Protein AF-A0A9E1RPQ9-F1 (afdb_monomer)

Nearest PDB structures (foldseek):
  5zyf-assembly3_E  TM=7.075E-01  e=7.721E-01  Streptococcus pyogenes serotype M1
  6mj1-assembly1_A-2  TM=3.034E-01  e=3.114E+00  Bacillus subtilis subsp. subtilis str. 168

Structure (mmCIF, N/CA/C/O backbone):
data_AF-A0A9E1RPQ9-F1
#
_entry.id   AF-A0A9E1RPQ9-F1
#
loop_
_atom_site.group_PDB
_atom_site.id
_atom_site.type_symbol
_atom_site.label_atom_id
_atom_site.label_alt_id
_atom_site.label_comp_id
_atom_site.label_asym_id
_atom_site.label_entity_id
_atom_site.label_seq_id
_atom_site.pdbx_PDB_ins_code
_atom_site.Cartn_x
_atom_site.Cartn_y
_atom_site.Cartn_z
_atom_site.occupancy
_atom_site.B_iso_or_equiv
_atom_site.auth_seq_id
_atom_site.auth_comp_id
_atom_site.auth_asym_id
_atom_site.auth_atom_id
_atom_site.pdbx_PDB_model_num
ATOM 1 N N . ARG A 1 1 ? -14.695 8.540 3.197 1.00 90.69 1 ARG A N 1
ATOM 2 C CA . ARG A 1 1 ? -15.358 7.560 4.092 1.00 90.69 1 ARG A CA 1
ATOM 3 C C . ARG A 1 1 ? -14.410 6.399 4.315 1.00 90.69 1 ARG A C 1
ATOM 5 O O . ARG A 1 1 ? -13.675 6.076 3.398 1.00 90.69 1 ARG A O 1
ATOM 12 N N . TRP A 1 2 ? -14.443 5.810 5.500 1.00 94.88 2 TRP A N 1
ATOM 13 C CA . TRP A 1 2 ? -13.548 4.753 5.960 1.00 94.88 2 TRP A CA 1
ATOM 14 C C . TRP A 1 2 ? -14.361 3.535 6.362 1.00 94.88 2 TRP A C 1
ATOM 16 O O . TRP A 1 2 ? -15.476 3.698 6.859 1.00 94.88 2 TRP A O 1
ATOM 26 N N . ILE A 1 3 ? -13.794 2.346 6.205 1.00 96.69 3 ILE A N 1
ATOM 27 C CA . ILE A 1 3 ? -14.213 1.176 6.974 1.00 96.69 3 ILE A CA 1
ATOM 28 C C . ILE A 1 3 ? -13.392 1.172 8.255 1.00 96.69 3 ILE A C 1
ATOM 30 O O . ILE A 1 3 ? -12.168 1.289 8.199 1.00 96.69 3 ILE A O 1
ATOM 34 N N . VAL A 1 4 ? -14.064 1.007 9.386 1.00 96.94 4 VAL A N 1
ATOM 35 C CA . VAL A 1 4 ? -13.436 0.720 10.670 1.00 96.94 4 VAL A CA 1
ATOM 36 C C . VAL A 1 4 ? -13.859 -0.675 11.099 1.00 96.94 4 VAL A C 1
ATOM 38 O O . VAL A 1 4 ? -15.052 -0.978 11.088 1.00 96.94 4 VAL A O 1
ATOM 41 N N . LEU A 1 5 ? -12.894 -1.513 11.468 1.00 97.50 5 LEU A N 1
ATOM 42 C CA . LEU A 1 5 ? -13.146 -2.823 12.056 1.00 97.50 5 LEU A CA 1
ATOM 43 C C . LEU A 1 5 ? -12.666 -2.836 13.499 1.00 97.50 5 LEU A C 1
ATOM 45 O O . LEU A 1 5 ? -11.538 -2.438 13.795 1.00 97.50 5 LEU A O 1
ATOM 49 N N . LEU A 1 6 ? -13.516 -3.354 14.375 1.00 97.38 6 LEU A N 1
ATOM 50 C CA . LEU A 1 6 ? -13.153 -3.765 15.721 1.00 97.38 6 LEU A CA 1
ATOM 51 C C . LEU A 1 6 ? -13.035 -5.283 15.699 1.00 97.38 6 LEU A C 1
ATOM 53 O O . LEU A 1 6 ? -14.047 -5.977 15.678 1.00 97.38 6 LEU A O 1
ATOM 57 N N . ALA A 1 7 ? -11.804 -5.779 15.636 1.00 95.56 7 ALA A N 1
ATOM 58 C CA . ALA A 1 7 ? -11.476 -7.195 15.580 1.00 95.56 7 ALA A CA 1
ATOM 59 C C . ALA A 1 7 ? -10.221 -7.442 16.420 1.00 95.56 7 ALA A C 1
ATOM 61 O O . ALA A 1 7 ? -9.139 -6.921 16.130 1.00 95.56 7 ALA A O 1
ATOM 62 N N . SER A 1 8 ? -10.362 -8.234 17.480 1.00 92.19 8 SER A N 1
ATOM 63 C CA . SER A 1 8 ? -9.267 -8.534 18.400 1.00 92.19 8 SER A CA 1
ATOM 64 C C . SER A 1 8 ? -9.183 -10.027 18.656 1.00 92.19 8 SER A C 1
ATOM 66 O O . SER A 1 8 ? -10.193 -10.719 18.732 1.00 92.19 8 SER A O 1
ATOM 68 N N . VAL A 1 9 ? -7.957 -10.513 18.801 1.00 92.00 9 VAL A N 1
ATOM 69 C CA . VAL A 1 9 ? -7.667 -11.910 19.107 1.00 92.00 9 VAL A CA 1
ATOM 70 C C . VAL A 1 9 ? -6.846 -11.936 20.398 1.00 92.00 9 VAL A C 1
ATOM 72 O O . VAL A 1 9 ? -5.906 -11.139 20.516 1.00 92.00 9 VAL A O 1
ATOM 75 N N . PRO A 1 10 ? -7.166 -12.817 21.366 1.00 90.44 10 PRO A N 1
ATOM 76 C CA . PRO A 1 10 ? -6.436 -12.910 22.625 1.00 90.44 10 PRO A CA 1
ATOM 77 C C . PRO A 1 10 ? -4.920 -13.072 22.445 1.00 90.44 10 PRO A C 1
ATOM 79 O O . PRO A 1 10 ? -4.445 -13.745 21.532 1.00 90.44 10 PRO A O 1
ATOM 82 N N . GLU A 1 11 ? -4.143 -12.518 23.380 1.00 85.25 11 GLU A N 1
ATOM 83 C CA . GLU A 1 11 ? -2.669 -12.536 23.362 1.00 85.25 11 GLU A CA 1
ATOM 84 C C . GLU A 1 11 ? -2.085 -13.952 23.189 1.00 85.25 11 GLU A C 1
ATOM 86 O O . GLU A 1 11 ? -1.080 -14.147 22.494 1.00 85.25 11 GLU A O 1
ATOM 91 N N . ARG A 1 12 ? -2.749 -14.935 23.811 1.00 90.44 12 ARG A N 1
ATOM 92 C CA . ARG A 1 12 ? -2.394 -16.360 23.790 1.00 90.44 12 ARG A CA 1
ATOM 93 C C . ARG A 1 12 ? -2.451 -16.975 22.388 1.00 90.44 12 ARG A C 1
ATOM 95 O O . ARG A 1 12 ? -1.654 -17.858 22.089 1.00 90.44 12 ARG A O 1
ATOM 102 N N . ASP A 1 13 ? -3.298 -16.452 21.506 1.00 93.06 13 ASP A N 1
ATOM 103 C CA . ASP A 1 13 ? -3.561 -17.013 20.180 1.00 93.06 13 ASP A CA 1
ATOM 104 C C . ASP A 1 13 ? -2.703 -16.305 19.117 1.00 93.06 13 ASP A C 1
ATOM 106 O O . ASP A 1 13 ? -3.186 -15.721 18.146 1.00 93.06 13 ASP A O 1
ATOM 110 N N . ARG A 1 14 ? -1.375 -16.334 19.317 1.00 92.44 14 ARG A N 1
ATOM 111 C CA . ARG A 1 14 ? -0.387 -15.625 18.474 1.00 92.44 14 ARG A CA 1
ATOM 112 C C . ARG A 1 14 ? -0.502 -15.962 16.987 1.00 92.44 14 ARG A C 1
ATOM 114 O O . ARG A 1 14 ? -0.409 -15.062 16.159 1.00 92.44 14 ARG A O 1
ATOM 121 N N . HIS A 1 15 ? -0.722 -17.235 16.658 1.00 94.94 15 HIS A N 1
ATOM 122 C CA . HIS A 1 15 ? -0.893 -17.680 15.273 1.00 94.94 15 HIS A CA 1
ATOM 123 C C . HIS A 1 15 ? -2.108 -17.016 14.612 1.00 94.94 15 HIS A C 1
ATOM 125 O O . HIS A 1 15 ? -2.015 -16.527 13.490 1.00 94.94 15 HIS A O 1
ATOM 131 N N . LEU A 1 16 ? -3.232 -16.945 15.330 1.00 95.38 16 LEU A N 1
ATOM 132 C CA . LEU A 1 16 ? -4.464 -16.346 14.826 1.00 95.38 16 LEU A CA 1
ATOM 133 C C . LEU A 1 16 ? -4.332 -14.822 14.682 1.00 95.38 16 LEU A C 1
ATOM 135 O O . LEU A 1 16 ? -4.758 -14.273 13.670 1.00 95.38 16 LEU A O 1
ATOM 139 N N . ARG A 1 17 ? -3.653 -14.146 15.624 1.00 94.62 17 ARG A N 1
ATOM 140 C CA . ARG A 1 17 ? -3.292 -12.720 15.486 1.00 94.62 17 ARG A CA 1
ATOM 141 C C . ARG A 1 17 ? -2.472 -12.456 14.231 1.00 94.62 17 ARG A C 1
ATOM 143 O O . ARG A 1 17 ? -2.770 -11.514 13.508 1.00 94.62 17 ARG A O 1
ATOM 150 N N . TYR A 1 18 ? -1.453 -13.276 13.987 1.00 94.50 18 TYR A N 1
ATOM 151 C CA . TYR A 1 18 ? -0.594 -13.141 12.816 1.00 94.50 18 TYR A CA 1
ATOM 152 C C . TYR A 1 18 ? -1.369 -13.372 11.513 1.00 94.50 18 TYR A C 1
ATOM 154 O O . TYR A 1 18 ? -1.269 -12.564 10.595 1.00 94.50 18 TYR A O 1
ATOM 162 N N . ALA A 1 19 ? -2.192 -14.424 11.453 1.00 95.75 19 ALA A N 1
ATOM 163 C CA . ALA A 1 19 ? -3.035 -14.713 10.294 1.00 95.75 19 ALA A CA 1
ATOM 164 C C . ALA A 1 19 ? -4.026 -13.574 10.003 1.00 95.75 19 ALA A C 1
ATOM 166 O O . ALA A 1 19 ? -4.136 -13.139 8.858 1.00 95.75 19 ALA A O 1
ATOM 167 N N . MET A 1 20 ? -4.687 -13.047 11.041 1.00 96.38 20 MET A N 1
ATOM 168 C CA . MET A 1 20 ? -5.592 -11.903 10.925 1.00 96.38 20 MET A CA 1
ATOM 169 C C . MET A 1 20 ? -4.852 -10.646 10.465 1.00 96.38 20 MET A C 1
ATOM 171 O O . MET A 1 20 ? -5.287 -10.003 9.517 1.00 96.38 20 MET A 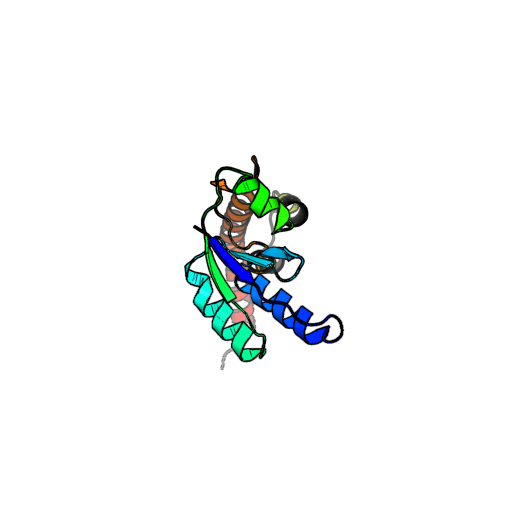O 1
ATOM 175 N N . ALA A 1 21 ? -3.729 -10.308 11.106 1.00 94.00 21 ALA A N 1
ATOM 176 C CA . ALA A 1 21 ? -2.974 -9.100 10.795 1.00 94.00 21 ALA A CA 1
ATOM 177 C C . ALA A 1 21 ? -2.438 -9.106 9.364 1.00 94.00 21 ALA A C 1
ATOM 179 O O . ALA A 1 21 ? -2.586 -8.120 8.647 1.00 94.00 21 ALA A O 1
ATOM 180 N N . ASN A 1 22 ? -1.881 -10.239 8.932 1.00 93.56 22 ASN A N 1
ATOM 181 C CA . ASN A 1 22 ? -1.469 -10.409 7.550 1.00 93.56 22 ASN A CA 1
ATOM 182 C C . ASN A 1 22 ? -2.667 -10.299 6.615 1.00 93.56 22 ASN A C 1
ATOM 184 O O . ASN A 1 22 ? -2.646 -9.461 5.725 1.00 93.56 22 ASN A O 1
ATOM 188 N N . GLY A 1 23 ? -3.709 -11.112 6.806 1.00 94.69 23 GLY A N 1
ATOM 189 C CA . GLY A 1 23 ? -4.851 -11.139 5.891 1.00 94.69 23 GLY A CA 1
ATOM 190 C C . GLY A 1 23 ? -5.525 -9.773 5.739 1.00 94.69 23 GLY A C 1
ATOM 191 O O . GLY A 1 23 ? -5.847 -9.371 4.625 1.00 94.69 23 GLY A O 1
ATOM 192 N N . LEU A 1 24 ? -5.674 -9.025 6.836 1.00 95.19 24 LEU A N 1
ATOM 193 C CA . LEU A 1 24 ? -6.207 -7.665 6.804 1.00 95.19 24 LEU A CA 1
ATOM 194 C C . LEU A 1 24 ? -5.248 -6.696 6.101 1.00 95.19 24 LEU A C 1
ATOM 196 O O . LEU A 1 24 ? -5.704 -5.888 5.296 1.00 95.19 24 LEU A O 1
ATOM 200 N N . GLY A 1 25 ? -3.936 -6.819 6.324 1.00 93.00 25 GLY A N 1
ATOM 201 C CA . GLY A 1 25 ? -2.927 -6.069 5.572 1.00 93.00 25 GLY A CA 1
ATOM 202 C C . GLY A 1 25 ? -3.030 -6.305 4.060 1.00 93.00 25 GLY A C 1
ATOM 203 O O . GLY A 1 25 ? -3.082 -5.348 3.293 1.00 93.00 25 GLY A O 1
ATOM 204 N N . TRP A 1 26 ? -3.177 -7.565 3.636 1.00 90.88 26 TRP A N 1
ATOM 205 C CA . TRP A 1 26 ? -3.399 -7.948 2.234 1.00 90.88 26 TRP A CA 1
ATOM 206 C C . TRP A 1 26 ? -4.716 -7.413 1.657 1.00 90.88 26 TRP A C 1
ATOM 208 O O . TRP A 1 26 ? -4.787 -7.111 0.469 1.00 90.88 26 TRP A O 1
ATOM 218 N N . ALA A 1 27 ? -5.749 -7.263 2.487 1.00 92.25 27 ALA A N 1
ATOM 219 C CA . ALA A 1 27 ? -7.012 -6.627 2.112 1.00 92.25 27 ALA A CA 1
ATOM 220 C C . ALA A 1 27 ? -6.947 -5.083 2.135 1.00 92.25 27 ALA A C 1
ATOM 222 O O . ALA A 1 27 ? -7.960 -4.415 1.928 1.00 92.25 27 ALA A O 1
ATOM 223 N N . GLY A 1 28 ? -5.776 -4.495 2.398 1.00 92.75 28 GLY A N 1
ATOM 224 C CA . GLY A 1 28 ? -5.571 -3.049 2.408 1.00 92.75 28 GLY A CA 1
ATOM 225 C C . GLY A 1 28 ? -6.035 -2.352 3.691 1.00 92.75 28 GLY A C 1
ATOM 226 O O . GLY A 1 28 ? -6.398 -1.172 3.651 1.00 92.75 28 GLY A O 1
ATOM 227 N N . PHE A 1 29 ? -6.056 -3.062 4.823 1.00 95.50 29 PHE A N 1
ATOM 228 C CA . PHE A 1 29 ? -6.328 -2.481 6.138 1.00 95.50 29 PHE A CA 1
ATOM 229 C C . PHE A 1 29 ? -5.036 -2.134 6.882 1.00 95.50 29 PHE A C 1
ATOM 231 O O . PHE A 1 29 ? -4.122 -2.948 6.993 1.00 95.50 29 PHE A O 1
ATOM 238 N N . GLY A 1 30 ? -4.994 -0.931 7.447 1.00 95.56 30 GLY A N 1
ATOM 239 C CA . GLY A 1 30 ? -4.005 -0.509 8.437 1.00 95.56 30 GLY A CA 1
ATOM 240 C C . GLY A 1 30 ? -4.514 -0.747 9.856 1.00 95.56 30 GLY A C 1
ATOM 241 O O . GLY A 1 30 ? -5.714 -0.939 10.067 1.00 95.56 30 GLY A O 1
ATOM 242 N N . THR A 1 31 ? -3.624 -0.715 10.846 1.00 95.31 31 THR A N 1
ATOM 243 C CA . THR A 1 31 ? -3.965 -0.958 12.255 1.00 95.31 31 THR A CA 1
ATOM 244 C C . THR A 1 31 ? -3.633 0.241 13.132 1.00 95.31 31 THR A C 1
ATOM 246 O O . THR A 1 31 ? -2.517 0.740 13.106 1.00 95.31 31 THR A O 1
ATOM 249 N N . LEU A 1 32 ? -4.580 0.674 13.969 1.00 94.62 32 LEU A N 1
ATOM 250 C CA . LEU A 1 32 ? -4.312 1.638 15.047 1.00 94.62 32 LEU A CA 1
ATOM 251 C C . LEU A 1 32 ? -3.863 0.950 16.349 1.00 94.62 32 LEU A C 1
ATOM 253 O O . LEU A 1 32 ? -3.775 1.585 17.401 1.00 94.62 32 LEU A O 1
ATOM 257 N N . GLY A 1 33 ? -3.628 -0.363 16.307 1.00 91.94 33 GLY A N 1
ATOM 258 C CA . GLY A 1 33 ? -3.465 -1.186 17.498 1.00 91.94 33 GLY A CA 1
ATOM 259 C C . GLY A 1 33 ? -4.794 -1.466 18.205 1.00 91.94 33 GLY A C 1
ATOM 260 O O . GLY A 1 33 ? -5.872 -1.083 17.750 1.00 91.94 33 GLY A O 1
ATOM 261 N N . ASN A 1 34 ? -4.722 -2.199 19.321 1.00 90.25 34 ASN A N 1
ATOM 262 C CA . ASN A 1 34 ? -5.873 -2.540 20.173 1.00 90.25 34 ASN A CA 1
ATOM 263 C C . ASN A 1 34 ? -7.074 -3.146 19.415 1.00 90.25 34 ASN A C 1
ATOM 265 O O . ASN A 1 34 ? -8.226 -2.907 19.766 1.00 90.25 34 ASN A O 1
ATOM 269 N N . GLY A 1 35 ? -6.809 -3.907 18.349 1.00 94.81 35 GLY A N 1
ATOM 270 C CA . GLY A 1 35 ? -7.849 -4.527 17.523 1.00 94.81 35 GLY A CA 1
ATOM 271 C C . GLY A 1 35 ? -8.651 -3.556 16.652 1.00 94.81 35 GLY A C 1
ATOM 272 O O . GLY A 1 35 ? -9.711 -3.926 16.158 1.00 94.81 35 GLY A O 1
ATOM 273 N N . THR A 1 36 ? -8.172 -2.325 16.458 1.00 96.94 36 THR A N 1
ATOM 274 C CA . THR A 1 36 ? -8.794 -1.355 15.551 1.00 96.94 36 THR A CA 1
ATOM 275 C C . THR A 1 36 ? -8.086 -1.374 14.203 1.00 96.94 36 THR A C 1
ATOM 277 O O . THR A 1 36 ? -6.873 -1.156 14.125 1.00 96.94 36 THR A O 1
ATOM 280 N N . TRP A 1 37 ? -8.853 -1.605 13.142 1.00 97.38 37 TRP A N 1
ATOM 281 C CA . TRP A 1 37 ? -8.366 -1.645 11.765 1.00 97.38 37 TRP A CA 1
ATOM 282 C C . TRP A 1 37 ? -9.122 -0.662 10.888 1.00 97.38 37 TRP A C 1
ATOM 284 O O . TRP A 1 37 ? -10.300 -0.393 11.122 1.00 97.38 37 TRP A O 1
ATOM 294 N N . LEU A 1 38 ? -8.447 -0.129 9.875 1.00 96.44 38 LEU A N 1
ATOM 295 C CA . LEU A 1 38 ? -8.966 0.936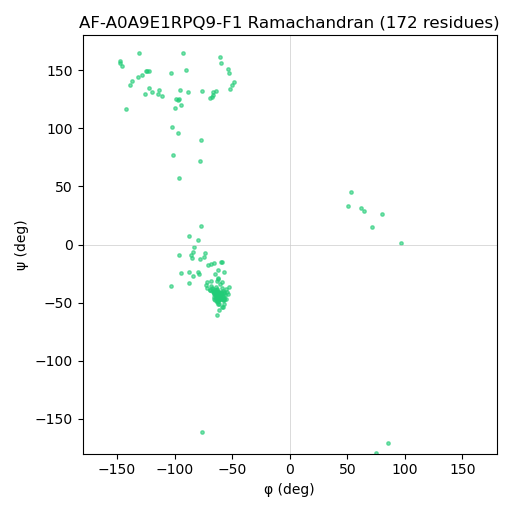 9.026 1.00 96.44 38 LEU A CA 1
ATOM 296 C C . LEU A 1 38 ? -8.668 0.670 7.562 1.00 96.44 38 LEU A C 1
ATOM 298 O O . LEU A 1 38 ? -7.556 0.282 7.227 1.00 96.44 38 LEU A O 1
ATOM 302 N N . SER A 1 39 ? -9.618 0.978 6.684 1.00 95.50 39 SER A N 1
ATOM 303 C CA . SER A 1 39 ? -9.363 1.031 5.244 1.00 95.50 39 SER A CA 1
ATOM 304 C C . SER A 1 39 ? -10.069 2.230 4.604 1.00 95.50 39 SER A C 1
ATOM 306 O O . SER A 1 39 ? -11.234 2.490 4.932 1.00 95.50 39 SER A O 1
ATOM 308 N N . PRO A 1 40 ? -9.414 2.969 3.687 1.00 94.31 40 PRO A N 1
ATOM 309 C CA . PRO A 1 40 ? -10.085 3.981 2.871 1.00 94.31 40 PRO A CA 1
ATOM 310 C C . PRO A 1 40 ? -10.944 3.352 1.755 1.00 94.31 40 PRO A C 1
ATOM 312 O O . PRO A 1 40 ? -11.750 4.042 1.129 1.00 94.31 40 PRO A O 1
ATOM 315 N N . TRP A 1 41 ? -10.816 2.042 1.517 1.00 93.38 41 TRP A N 1
ATOM 316 C CA . TRP A 1 41 ? -11.455 1.331 0.413 1.00 93.38 41 TRP A CA 1
ATOM 317 C C . TRP A 1 41 ? -12.748 0.653 0.845 1.00 93.38 41 TRP A C 1
ATOM 319 O O . TRP A 1 41 ? -12.748 -0.484 1.305 1.00 93.38 41 TRP A O 1
ATOM 329 N N . LEU A 1 42 ? -13.888 1.312 0.625 1.00 91.75 42 LEU A N 1
ATOM 330 C CA . LEU A 1 42 ? -15.198 0.755 0.996 1.00 91.75 42 LEU A CA 1
ATOM 331 C C . LEU A 1 42 ? -15.505 -0.613 0.351 1.00 91.75 42 LEU A C 1
ATOM 333 O O . LEU A 1 42 ? -16.308 -1.371 0.888 1.00 91.75 42 LEU A O 1
ATOM 337 N N . GLY A 1 43 ? -14.871 -0.937 -0.781 1.00 92.31 43 GLY A N 1
ATOM 338 C CA . GLY A 1 43 ? -15.010 -2.236 -1.445 1.00 92.31 43 GLY A CA 1
ATOM 339 C C . GLY A 1 43 ? -14.348 -3.407 -0.708 1.00 92.31 43 GLY A C 1
ATOM 340 O O . GLY A 1 43 ? -14.713 -4.547 -0.963 1.00 92.31 43 GLY A O 1
ATOM 341 N N . GLN A 1 44 ? -13.425 -3.149 0.227 1.00 91.56 44 GLN A N 1
ATOM 342 C CA . GLN A 1 44 ? -12.676 -4.196 0.939 1.00 91.56 44 GLN A CA 1
ATOM 343 C C . GLN A 1 44 ? -13.431 -4.791 2.137 1.00 91.56 44 GLN A C 1
ATOM 345 O O . GLN A 1 44 ? -12.950 -5.725 2.774 1.00 91.56 44 GLN A O 1
ATOM 350 N N . GLU A 1 45 ? -14.632 -4.2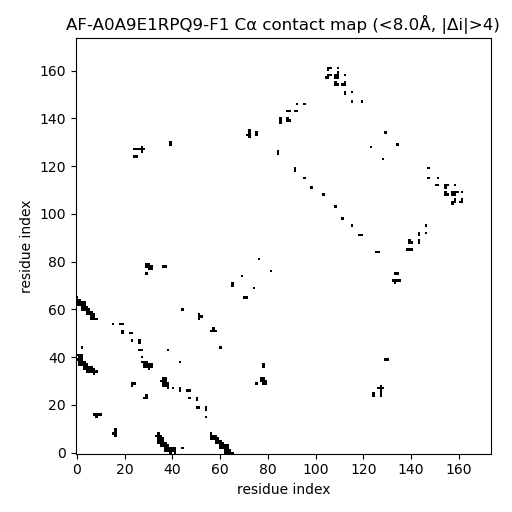85 2.442 1.00 94.31 45 GLU A N 1
ATOM 351 C CA . GLU A 1 45 ? -15.456 -4.791 3.547 1.00 94.31 45 GLU A CA 1
ATOM 352 C C . GLU A 1 45 ? -15.796 -6.277 3.370 1.00 94.31 45 GLU A C 1
ATOM 354 O O . GLU A 1 45 ? -15.675 -7.046 4.320 1.00 94.31 45 GLU A O 1
ATOM 359 N N . GLY A 1 46 ? -16.152 -6.700 2.151 1.00 95.94 46 GLY A N 1
ATOM 360 C CA . GLY A 1 46 ? -16.461 -8.102 1.851 1.00 95.94 46 GLY A CA 1
ATOM 361 C C . GLY A 1 46 ? -15.267 -9.028 2.089 1.00 95.94 46 GLY A C 1
ATOM 362 O O . GLY A 1 46 ? -15.394 -10.018 2.805 1.00 95.94 46 GLY A O 1
ATOM 363 N N . THR A 1 47 ? -14.090 -8.646 1.583 1.00 95.50 47 THR A N 1
ATOM 364 C CA . THR A 1 47 ? -12.828 -9.375 1.787 1.00 95.50 47 THR A CA 1
ATOM 365 C C . THR A 1 47 ? -12.512 -9.551 3.274 1.00 95.50 47 THR A C 1
ATOM 367 O O . THR A 1 47 ? -12.134 -10.637 3.712 1.00 95.50 47 THR A O 1
ATOM 370 N N . ALA A 1 48 ? -12.696 -8.496 4.075 1.00 96.19 48 ALA A N 1
ATOM 371 C CA . ALA A 1 48 ? -12.472 -8.561 5.515 1.00 96.19 48 ALA A CA 1
ATOM 372 C C . ALA A 1 48 ? -13.471 -9.490 6.220 1.00 96.19 48 ALA A C 1
ATOM 374 O O . ALA A 1 48 ? -13.073 -10.255 7.095 1.00 96.19 48 ALA A O 1
ATOM 375 N N . VAL A 1 49 ? -14.750 -9.456 5.833 1.00 96.69 49 VAL A N 1
ATOM 376 C CA . VAL A 1 49 ? -15.784 -10.346 6.385 1.00 96.69 49 VAL A CA 1
ATOM 377 C C . VAL A 1 49 ? -15.464 -11.810 6.086 1.00 96.69 49 VAL A C 1
ATOM 379 O O . VAL A 1 49 ? -15.500 -12.637 6.995 1.00 96.69 49 VAL A O 1
ATOM 382 N N . GLU A 1 50 ? -15.122 -12.139 4.839 1.00 97.69 50 GLU A N 1
ATOM 383 C CA . GLU A 1 50 ? -14.748 -13.501 4.442 1.00 97.69 50 GLU A CA 1
ATOM 384 C C . GLU A 1 50 ? -13.539 -14.007 5.234 1.00 97.69 50 GLU A C 1
ATOM 386 O O . GLU A 1 50 ? -13.580 -15.103 5.799 1.00 97.69 50 GLU A O 1
ATOM 391 N N . LEU A 1 51 ? -12.495 -13.181 5.343 1.00 97.38 51 LEU A N 1
ATOM 392 C CA . LEU A 1 51 ? -11.296 -13.491 6.115 1.00 97.38 51 LEU A CA 1
ATOM 393 C C . LEU A 1 51 ? -11.615 -13.750 7.593 1.00 97.38 51 LEU A C 1
ATOM 395 O O . LEU A 1 51 ? -11.215 -14.776 8.139 1.00 97.38 51 LEU A O 1
ATOM 399 N N . LEU A 1 52 ? -12.308 -12.820 8.254 1.00 97.25 52 LEU A N 1
ATOM 400 C CA . LEU A 1 52 ? -12.558 -12.890 9.695 1.00 97.25 52 LEU A CA 1
ATOM 401 C C . LEU A 1 52 ? -13.477 -14.064 10.050 1.00 97.25 52 LEU A C 1
ATOM 403 O O . LEU A 1 52 ? -13.201 -14.775 11.016 1.00 97.25 52 LEU A O 1
ATOM 407 N N . ASN A 1 53 ? -14.487 -14.343 9.220 1.00 96.81 53 ASN A N 1
ATOM 408 C CA . ASN A 1 53 ? -15.328 -15.533 9.360 1.00 96.81 53 ASN A CA 1
ATOM 409 C C . ASN A 1 53 ? -14.526 -16.825 9.167 1.00 96.81 53 ASN A C 1
ATOM 411 O O . ASN A 1 53 ? -14.667 -17.754 9.961 1.00 96.81 53 ASN A O 1
ATOM 415 N N . GLY A 1 54 ? -13.656 -16.881 8.152 1.00 97.06 54 GLY A N 1
ATOM 416 C CA . GLY A 1 54 ? -12.784 -18.034 7.912 1.00 97.06 54 GLY A CA 1
ATOM 417 C C . GLY A 1 54 ? -11.803 -18.296 9.059 1.00 97.06 54 GLY A C 1
ATOM 418 O O . GLY A 1 54 ? -11.450 -19.443 9.328 1.00 97.06 54 GLY A O 1
ATOM 419 N N . LEU A 1 55 ? -11.402 -17.241 9.769 1.00 96.19 55 LEU A N 1
ATOM 420 C CA . LEU A 1 55 ? -10.563 -17.313 10.963 1.00 96.19 55 LEU A CA 1
ATOM 421 C C . LEU A 1 55 ? -11.358 -17.546 12.263 1.00 96.19 55 LEU A C 1
ATOM 423 O O . LEU A 1 55 ? -10.745 -17.779 13.304 1.00 96.19 55 LEU A O 1
ATOM 427 N N . GLY A 1 56 ? -12.693 -17.484 12.230 1.00 95.94 56 GLY A N 1
ATOM 428 C CA . GLY A 1 56 ? -13.542 -17.580 13.422 1.00 95.94 56 GLY A CA 1
ATOM 429 C C . GLY A 1 56 ? -13.355 -16.416 14.403 1.00 95.94 56 GLY A C 1
ATOM 430 O O . GLY A 1 56 ? -13.503 -16.602 15.609 1.00 95.94 56 GLY A O 1
ATOM 431 N N . VAL A 1 57 ? -12.979 -15.235 13.905 1.00 96.06 57 VAL A N 1
ATOM 432 C CA . VAL A 1 57 ? -12.756 -14.034 14.719 1.00 96.06 57 VAL A CA 1
ATOM 433 C C . VAL A 1 57 ? -14.023 -13.191 14.732 1.00 96.06 57 VAL A C 1
ATOM 435 O O . VAL A 1 57 ? -14.473 -12.716 13.691 1.00 96.06 57 VAL A O 1
ATOM 438 N N . GLU A 1 58 ? -14.575 -12.961 15.922 1.00 94.94 58 GLU A N 1
ATOM 439 C CA . GLU A 1 58 ? -15.670 -12.009 16.086 1.00 94.94 58 GLU A CA 1
ATOM 440 C C . GLU A 1 58 ? -15.189 -10.585 15.803 1.00 94.94 58 GLU A C 1
ATOM 442 O O . GLU A 1 58 ? -14.160 -10.130 16.317 1.00 94.94 58 GLU A O 1
ATOM 447 N N . ALA A 1 59 ? -15.954 -9.873 14.982 1.00 96.38 59 ALA A N 1
ATOM 448 C CA . ALA A 1 59 ? -15.638 -8.516 14.590 1.00 96.38 59 ALA A CA 1
ATOM 449 C C . ALA A 1 59 ? -16.898 -7.686 14.362 1.00 96.38 59 ALA A C 1
ATOM 451 O O . ALA A 1 59 ? -17.978 -8.203 14.087 1.00 96.38 59 ALA A O 1
ATOM 452 N N . THR A 1 60 ? -16.748 -6.370 14.449 1.00 96.94 60 THR A N 1
ATOM 453 C CA . THR A 1 60 ? -17.784 -5.407 14.066 1.00 96.94 60 THR A CA 1
ATOM 454 C C . THR A 1 60 ? -17.200 -4.423 13.064 1.00 96.94 60 THR A C 1
ATOM 456 O O . THR A 1 60 ? -16.148 -3.841 13.330 1.00 96.94 60 THR A O 1
ATOM 459 N N . SER A 1 61 ? -17.880 -4.223 11.932 1.00 96.12 61 SER A N 1
ATOM 460 C CA . SER A 1 61 ? -17.541 -3.182 10.961 1.00 96.12 61 SER A CA 1
ATOM 461 C C . SER A 1 61 ? -18.489 -1.992 11.071 1.00 96.12 61 SER A C 1
ATOM 463 O O . SER A 1 61 ? -19.671 -2.129 11.392 1.00 96.12 61 SER A O 1
ATOM 465 N N . PHE A 1 62 ? -17.975 -0.801 10.788 1.00 95.31 62 PHE A N 1
ATOM 466 C CA . PHE A 1 62 ? -18.797 0.376 10.544 1.00 95.31 62 PHE A CA 1
ATOM 467 C C . PHE A 1 62 ? -18.130 1.306 9.538 1.00 95.31 62 PHE A C 1
ATOM 469 O O . PHE A 1 62 ? -16.910 1.313 9.362 1.00 95.31 62 PHE A O 1
ATOM 476 N N . ARG A 1 63 ? -18.952 2.116 8.868 1.00 95.62 63 ARG A N 1
ATOM 477 C CA . ARG A 1 63 ? -18.486 3.133 7.926 1.00 95.62 63 ARG A CA 1
ATOM 478 C C . ARG A 1 63 ? -18.451 4.487 8.617 1.00 95.62 63 ARG A C 1
ATOM 480 O O . ARG A 1 63 ? -19.467 4.922 9.153 1.00 95.62 63 ARG A O 1
ATOM 487 N N . ALA A 1 64 ? -17.299 5.147 8.589 1.00 94.38 64 ALA A N 1
ATOM 488 C CA . ALA A 1 64 ? -17.067 6.391 9.317 1.00 94.38 64 ALA A CA 1
ATOM 489 C C . ALA A 1 64 ? -16.440 7.487 8.445 1.00 94.38 64 ALA A C 1
ATOM 491 O O . ALA A 1 64 ? -15.901 7.249 7.361 1.00 94.38 64 ALA A O 1
ATOM 492 N N . GLU A 1 65 ? -16.491 8.714 8.947 1.00 93.88 65 GLU A N 1
ATOM 493 C CA . GLU A 1 65 ? -15.749 9.863 8.434 1.00 93.88 65 GLU A CA 1
ATOM 494 C C . GLU A 1 65 ? -14.927 10.453 9.582 1.00 93.88 65 GLU A C 1
ATOM 496 O O . GLU A 1 65 ? -15.312 10.342 10.748 1.00 93.88 65 GLU A O 1
ATOM 501 N N . VAL A 1 66 ? -13.773 11.043 9.263 1.00 92.94 66 VAL A N 1
ATOM 502 C CA . VAL A 1 66 ? -12.981 11.756 10.271 1.00 92.94 66 VAL A CA 1
ATOM 503 C C . VAL A 1 66 ? -13.759 13.009 10.657 1.00 92.94 66 VAL A C 1
ATOM 505 O O . VAL A 1 66 ? -14.162 13.774 9.784 1.00 92.94 66 VAL A O 1
ATOM 508 N N . GLY A 1 67 ? -14.006 13.184 11.955 1.00 92.25 67 GLY A N 1
ATOM 509 C CA . GLY A 1 67 ? -14.713 14.351 12.476 1.00 92.25 67 GLY A CA 1
ATOM 510 C C . GLY A 1 67 ? -13.838 15.607 12.519 1.00 92.25 67 GLY A C 1
ATOM 511 O O . GLY A 1 67 ? -12.775 15.681 11.913 1.00 92.25 67 GLY A O 1
ATOM 512 N N . ASN A 1 68 ? -14.261 16.593 13.311 1.00 93.38 68 ASN A N 1
ATOM 513 C CA . ASN A 1 68 ? -13.546 17.870 13.452 1.00 93.38 68 ASN A CA 1
ATOM 514 C C . ASN A 1 68 ? -12.249 17.776 14.280 1.00 93.38 68 ASN A C 1
ATOM 516 O O . ASN A 1 68 ? -11.522 18.761 14.393 1.00 93.38 68 ASN A O 1
ATOM 520 N N . LEU A 1 69 ? -11.985 16.625 14.905 1.00 93.12 69 LEU A N 1
ATOM 521 C CA . LEU A 1 69 ? -10.780 16.363 15.688 1.00 93.12 69 LEU A CA 1
ATOM 522 C C . LEU A 1 69 ? -9.910 15.338 14.962 1.00 93.12 69 LEU A C 1
ATOM 524 O O . LEU A 1 69 ? -10.372 14.248 14.625 1.00 93.12 69 LEU A O 1
ATOM 528 N N . GLY A 1 70 ? -8.638 15.689 14.777 1.00 90.88 70 GLY A N 1
ATOM 529 C CA . GLY A 1 70 ? -7.694 14.910 13.981 1.00 90.88 70 GLY A CA 1
ATOM 530 C C . GLY A 1 70 ? -7.758 15.254 12.493 1.00 90.88 70 GLY A C 1
ATOM 531 O O . GLY A 1 70 ? -8.375 16.235 12.084 1.00 90.88 70 GLY A O 1
ATOM 532 N N . SER A 1 71 ? -7.076 14.455 11.676 1.00 94.12 71 SER A N 1
ATOM 533 C CA . SER A 1 71 ? -7.075 14.608 10.223 1.00 94.12 71 SER A CA 1
ATOM 534 C C . SER A 1 71 ? -6.998 13.244 9.529 1.00 94.12 71 SER A C 1
ATOM 536 O O . SER A 1 71 ? -6.430 12.304 10.091 1.00 94.12 71 SER A O 1
ATOM 538 N N . PRO A 1 72 ? -7.517 13.121 8.293 1.00 93.62 72 PRO A N 1
ATOM 539 C CA . PRO A 1 72 ? -7.340 11.923 7.473 1.00 93.62 72 PRO A CA 1
ATOM 540 C C . PRO A 1 72 ? -5.869 11.517 7.297 1.00 93.62 72 PRO A C 1
ATOM 542 O O . PRO A 1 72 ? -5.535 10.348 7.445 1.00 93.62 72 PRO A O 1
ATOM 545 N N . THR A 1 73 ? -4.971 12.478 7.063 1.00 93.94 73 THR A N 1
ATOM 546 C CA . THR A 1 73 ? -3.525 12.227 6.924 1.00 93.94 73 THR A CA 1
ATOM 547 C C . THR A 1 73 ? -2.892 11.722 8.222 1.00 93.94 73 THR A C 1
ATOM 549 O O . THR A 1 73 ? -2.089 10.793 8.201 1.00 93.94 73 THR A O 1
ATOM 552 N N . GLY A 1 74 ? -3.283 12.287 9.369 1.00 94.19 74 GLY A N 1
ATOM 553 C CA . GLY A 1 74 ? -2.818 11.843 10.682 1.00 94.19 74 GLY A CA 1
ATOM 554 C C . GLY A 1 74 ? -3.340 10.456 11.050 1.00 94.19 74 GLY A C 1
ATOM 555 O O . GLY A 1 74 ? -2.642 9.700 11.721 1.00 94.19 74 GLY A O 1
ATOM 556 N N . LEU A 1 75 ? -4.542 10.102 10.588 1.00 94.12 75 LEU A N 1
ATOM 557 C CA . LEU A 1 75 ? -5.098 8.759 10.730 1.00 94.12 75 LEU A CA 1
ATOM 558 C C . LEU A 1 75 ? -4.289 7.738 9.918 1.00 94.12 75 LEU A C 1
ATOM 560 O O . LEU A 1 75 ? -3.921 6.694 10.449 1.00 94.12 75 LEU A O 1
ATOM 564 N N . VAL A 1 76 ? -3.951 8.063 8.664 1.00 94.62 76 VAL A N 1
ATOM 565 C CA . VAL A 1 76 ? -3.112 7.197 7.821 1.00 94.62 76 VAL A CA 1
ATOM 566 C C . VAL A 1 76 ? -1.722 7.003 8.419 1.00 94.62 76 VAL A C 1
ATOM 568 O O . VAL A 1 76 ? -1.255 5.874 8.514 1.00 94.62 76 VAL A O 1
ATOM 571 N N . ALA A 1 77 ? -1.079 8.075 8.881 1.00 94.00 77 ALA A N 1
ATOM 572 C CA . ALA A 1 77 ? 0.257 7.994 9.471 1.00 94.00 77 ALA A CA 1
ATOM 573 C C . ALA A 1 77 ? 0.324 7.125 10.744 1.00 94.00 77 ALA A C 1
ATOM 575 O O . ALA A 1 77 ? 1.402 6.664 11.104 1.00 94.00 77 ALA A O 1
ATOM 576 N N . GLN A 1 78 ? -0.805 6.918 11.431 1.00 94.44 78 GLN A N 1
ATOM 577 C CA . GLN A 1 78 ? -0.897 6.015 12.582 1.00 94.44 78 GLN A CA 1
ATOM 578 C C . GLN A 1 78 ? -1.209 4.573 12.177 1.00 94.44 78 GLN A C 1
ATOM 580 O O . GLN A 1 78 ? -0.778 3.649 12.858 1.00 94.44 78 GLN A O 1
ATOM 585 N N . ALA A 1 79 ? -1.987 4.384 11.110 1.00 95.19 79 ALA A N 1
ATOM 586 C CA . ALA A 1 79 ? -2.489 3.075 10.711 1.00 95.19 79 ALA A CA 1
ATOM 587 C C . ALA A 1 79 ? -1.541 2.293 9.786 1.00 95.19 79 ALA A C 1
ATOM 589 O O . ALA A 1 79 ? -1.615 1.064 9.740 1.00 95.19 79 ALA A O 1
ATOM 590 N N . TRP A 1 80 ? -0.656 2.985 9.067 1.00 94.56 80 TRP A N 1
ATOM 591 C CA . TRP A 1 80 ? 0.325 2.392 8.158 1.00 94.56 80 TRP A CA 1
ATOM 592 C C . TRP A 1 80 ? 1.733 2.904 8.455 1.00 94.56 80 TRP A C 1
ATOM 594 O O . TRP A 1 80 ? 1.926 4.079 8.771 1.00 94.56 80 TRP A O 1
ATOM 604 N N . ASP A 1 81 ? 2.733 2.041 8.268 1.00 93.44 81 ASP A N 1
ATOM 605 C CA . ASP A 1 81 ? 4.147 2.415 8.358 1.00 93.44 81 ASP A CA 1
ATOM 606 C C . ASP A 1 81 ? 4.599 3.135 7.074 1.00 93.44 81 ASP A C 1
ATOM 608 O O . ASP A 1 81 ? 5.300 2.596 6.212 1.00 93.44 81 ASP A O 1
ATOM 612 N N . LEU A 1 82 ? 4.134 4.378 6.913 1.00 94.06 82 LEU A N 1
ATOM 613 C CA . LEU A 1 82 ? 4.519 5.232 5.790 1.00 94.06 82 LEU A CA 1
ATOM 614 C C . LEU A 1 82 ? 6.037 5.492 5.716 1.00 94.06 82 LEU A C 1
ATOM 616 O O . LEU A 1 82 ? 6.550 5.575 4.596 1.00 94.06 82 LEU A O 1
ATOM 620 N N . PRO A 1 83 ? 6.775 5.654 6.835 1.00 94.69 83 PRO A N 1
ATOM 621 C CA . PRO A 1 83 ? 8.232 5.748 6.794 1.00 94.69 83 PRO A CA 1
ATOM 622 C C . PRO A 1 83 ? 8.900 4.529 6.151 1.00 94.69 83 PRO A C 1
ATOM 624 O O . PRO A 1 83 ? 9.727 4.713 5.254 1.00 94.69 83 PRO A O 1
ATOM 627 N N . GLU A 1 84 ? 8.522 3.311 6.545 1.00 93.81 84 GLU A N 1
ATOM 628 C CA . GLU A 1 84 ? 9.084 2.085 5.965 1.00 93.81 84 GLU A CA 1
ATOM 629 C C . GLU A 1 84 ? 8.703 1.940 4.489 1.00 93.81 84 GLU A C 1
ATOM 631 O O . GLU A 1 84 ? 9.553 1.644 3.645 1.00 93.81 84 GLU A O 1
ATOM 636 N N . LEU A 1 85 ? 7.453 2.242 4.129 1.00 94.50 85 LEU A N 1
ATOM 637 C CA . LEU A 1 85 ? 7.011 2.192 2.736 1.00 94.50 85 LEU A CA 1
ATOM 638 C C . LEU A 1 85 ? 7.761 3.208 1.856 1.00 94.50 85 LEU A C 1
ATOM 640 O O . LEU A 1 85 ? 8.236 2.875 0.766 1.00 94.50 85 LEU A O 1
ATOM 644 N N . ARG A 1 86 ? 7.954 4.437 2.349 1.00 95.69 86 ARG A N 1
ATOM 645 C CA . ARG A 1 86 ? 8.797 5.445 1.692 1.00 95.69 86 ARG A CA 1
ATOM 646 C C . ARG A 1 86 ? 10.226 4.940 1.532 1.00 95.69 86 ARG A C 1
ATOM 648 O O . ARG A 1 86 ? 10.797 5.103 0.457 1.00 95.69 86 ARG A O 1
ATOM 655 N N . HIS A 1 87 ? 10.805 4.343 2.573 1.00 96.00 87 HIS A N 1
ATOM 656 C CA . HIS A 1 87 ? 12.155 3.791 2.512 1.00 96.00 87 HIS A CA 1
ATOM 657 C C . HIS A 1 87 ? 12.262 2.694 1.444 1.00 96.00 87 HIS A C 1
ATOM 659 O O . HIS A 1 87 ? 13.195 2.711 0.639 1.00 96.00 87 HIS A O 1
ATOM 665 N N . ALA A 1 88 ? 11.274 1.798 1.364 1.00 95.81 88 ALA A N 1
ATOM 666 C CA . ALA A 1 88 ? 11.216 0.755 0.347 1.00 95.81 88 ALA A CA 1
ATOM 667 C C . ALA A 1 88 ? 11.183 1.329 -1.080 1.00 95.81 88 ALA A C 1
ATOM 669 O O . ALA A 1 88 ? 11.925 0.843 -1.939 1.00 95.81 88 ALA A O 1
ATOM 670 N N . TYR A 1 89 ? 10.386 2.375 -1.324 1.00 96.50 89 TYR A N 1
ATOM 671 C CA . TYR A 1 89 ? 10.342 3.068 -2.614 1.00 96.50 89 TYR A CA 1
ATOM 672 C C . TYR A 1 89 ? 11.647 3.789 -2.953 1.00 96.50 89 TYR A C 1
ATOM 674 O O . TYR A 1 89 ? 12.152 3.644 -4.063 1.00 96.50 89 TYR A O 1
ATOM 682 N N . THR A 1 90 ? 12.222 4.536 -2.010 1.00 96.25 90 THR A N 1
ATOM 683 C CA . THR A 1 90 ? 13.489 5.251 -2.226 1.00 96.25 90 THR A CA 1
ATOM 684 C C . THR A 1 90 ? 14.638 4.286 -2.509 1.00 96.25 90 THR A C 1
ATOM 686 O O . THR A 1 90 ? 15.451 4.541 -3.397 1.00 96.25 90 THR A O 1
ATOM 689 N N . ARG A 1 91 ? 14.693 3.157 -1.792 1.00 95.56 91 ARG A N 1
ATOM 690 C CA . ARG A 1 91 ? 15.674 2.098 -2.048 1.00 95.56 91 ARG A CA 1
ATOM 691 C C . ARG A 1 91 ? 15.492 1.515 -3.445 1.00 95.56 91 ARG A C 1
ATOM 693 O O . ARG A 1 91 ? 16.461 1.454 -4.182 1.00 95.56 91 ARG A O 1
ATOM 700 N N . PHE A 1 92 ? 14.260 1.174 -3.830 1.00 96.12 92 PHE A N 1
ATOM 701 C CA . PHE A 1 92 ? 13.978 0.699 -5.186 1.00 96.12 92 PHE A CA 1
ATOM 702 C C . PHE A 1 92 ? 14.449 1.695 -6.253 1.00 96.12 92 PHE A C 1
ATOM 704 O O . PHE A 1 92 ? 15.124 1.289 -7.189 1.00 96.12 92 PHE A O 1
ATOM 711 N N . LEU A 1 93 ? 14.147 2.987 -6.093 1.00 95.81 93 LEU A N 1
ATOM 712 C CA . LEU A 1 93 ? 14.606 4.034 -7.012 1.00 95.81 93 LEU A CA 1
ATOM 713 C C . LEU A 1 93 ? 16.137 4.081 -7.112 1.00 95.81 93 LEU A C 1
ATOM 715 O O . LEU A 1 93 ? 16.677 4.112 -8.211 1.00 95.81 93 LEU A O 1
ATOM 719 N N . THR A 1 94 ? 16.828 4.004 -5.973 1.00 94.75 94 THR A N 1
ATOM 720 C CA . THR A 1 94 ? 18.298 3.984 -5.929 1.00 94.75 94 THR A CA 1
ATOM 721 C C . THR A 1 94 ? 18.862 2.753 -6.639 1.00 94.75 94 THR A C 1
ATOM 723 O O . THR A 1 94 ? 19.797 2.874 -7.424 1.00 94.75 94 THR A O 1
ATOM 726 N N . ASP A 1 95 ? 18.281 1.577 -6.391 1.00 92.19 95 ASP A N 1
ATOM 727 C CA . ASP A 1 95 ? 18.724 0.313 -6.979 1.00 92.19 95 ASP A CA 1
ATOM 728 C C . ASP A 1 95 ? 18.569 0.323 -8.507 1.00 92.19 95 ASP A C 1
ATOM 730 O O . ASP A 1 95 ? 19.429 -0.193 -9.220 1.00 92.19 95 ASP A O 1
ATOM 734 N N . VAL A 1 96 ? 17.487 0.916 -9.022 1.00 91.31 96 VAL A N 1
ATOM 735 C CA . VAL A 1 96 ? 17.224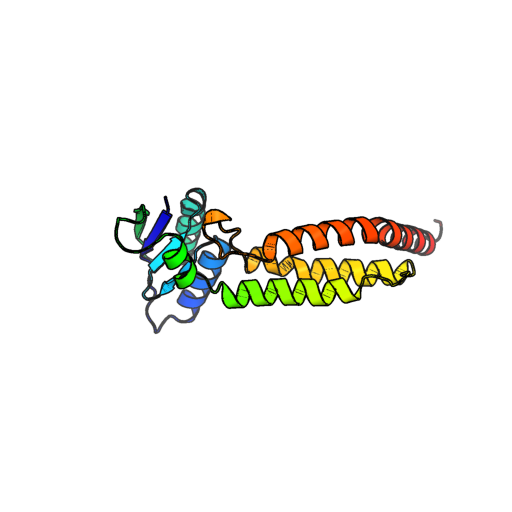 0.940 -10.465 1.00 91.31 96 VAL A CA 1
ATOM 736 C C . VAL A 1 96 ? 17.935 2.068 -11.209 1.00 91.31 96 VAL A C 1
ATOM 738 O O . VAL A 1 96 ? 18.253 1.889 -12.381 1.00 91.31 96 VAL A O 1
ATOM 741 N N . ASP A 1 97 ? 18.250 3.189 -10.557 1.00 88.75 97 ASP A N 1
ATOM 742 C CA . ASP A 1 97 ? 19.065 4.248 -11.169 1.00 88.75 97 ASP A CA 1
ATOM 743 C C . ASP A 1 97 ? 20.499 3.754 -11.466 1.00 88.75 97 ASP A C 1
ATOM 745 O O . ASP A 1 97 ? 21.133 4.223 -12.408 1.00 88.75 97 ASP A O 1
ATOM 749 N N . LEU A 1 98 ? 21.002 2.744 -10.741 1.00 84.50 98 LEU A N 1
ATOM 750 C CA . LEU A 1 98 ? 22.283 2.080 -11.049 1.00 84.50 98 LEU A CA 1
ATOM 751 C C . LEU A 1 98 ? 22.255 1.258 -12.352 1.00 84.50 98 LEU A C 1
ATOM 753 O O . LEU A 1 98 ? 23.311 0.891 -12.877 1.00 84.50 98 LEU A O 1
ATOM 757 N N . LEU A 1 99 ? 21.062 0.951 -12.868 1.00 78.50 99 LEU A N 1
ATOM 758 C CA . LEU A 1 99 ? 20.871 0.263 -14.147 1.00 78.50 99 LEU A CA 1
ATOM 759 C C . LEU A 1 99 ? 20.891 1.240 -15.334 1.00 78.50 99 LEU A C 1
ATOM 761 O O . LEU A 1 99 ? 20.939 0.809 -16.487 1.00 78.50 99 LEU A O 1
ATOM 765 N N . ASP A 1 100 ? 20.833 2.552 -15.092 1.00 73.06 100 ASP A N 1
ATOM 766 C CA . ASP A 1 100 ? 20.926 3.549 -16.155 1.00 73.06 100 ASP A CA 1
ATOM 767 C C . ASP A 1 100 ? 22.383 3.712 -16.630 1.00 73.06 100 ASP A C 1
ATOM 769 O O . ASP A 1 100 ? 23.318 3.847 -15.843 1.00 73.06 100 ASP A O 1
ATOM 773 N N . GLY A 1 101 ? 22.586 3.699 -17.954 1.00 63.75 101 GLY A N 1
ATOM 774 C CA . GLY A 1 101 ? 23.895 3.926 -18.586 1.00 63.75 101 GLY A CA 1
ATOM 775 C C . GLY A 1 101 ? 24.693 2.672 -18.960 1.00 63.75 101 GLY A C 1
ATOM 776 O O . GLY A 1 101 ? 25.781 2.804 -19.522 1.00 63.75 101 GLY A O 1
ATOM 777 N N . GLN A 1 102 ? 24.167 1.469 -18.720 1.00 62.09 102 GLN A N 1
ATOM 778 C CA . GLN A 1 102 ? 24.779 0.224 -19.191 1.00 62.09 102 GLN A CA 1
ATOM 779 C C . GLN A 1 102 ? 24.133 -0.210 -20.515 1.00 62.09 102 GLN A C 1
ATOM 781 O O . GLN A 1 102 ? 22.915 -0.329 -20.620 1.00 62.09 102 GLN A O 1
ATOM 786 N N . SER A 1 103 ? 24.949 -0.421 -21.553 1.00 58.84 103 SER A N 1
ATOM 787 C CA . SER A 1 103 ? 24.498 -1.125 -22.757 1.00 58.84 103 SER A CA 1
ATOM 788 C C . SER A 1 103 ? 24.461 -2.609 -22.419 1.00 58.84 103 SER A C 1
ATOM 790 O O . SER A 1 103 ? 25.471 -3.302 -22.532 1.00 58.84 103 SER A O 1
ATOM 792 N N . SER A 1 104 ? 23.319 -3.077 -21.932 1.00 62.44 104 SER A N 1
ATOM 793 C CA . SER A 1 104 ? 23.135 -4.472 -21.555 1.00 62.44 104 SER A CA 1
ATOM 794 C C . SER A 1 104 ? 23.203 -5.344 -22.809 1.00 62.44 104 SER A C 1
ATOM 796 O O . SER A 1 104 ? 22.525 -5.071 -23.800 1.00 62.44 104 SER A O 1
ATOM 798 N N . SER A 1 105 ? 24.033 -6.388 -22.785 1.00 72.88 105 SER A N 1
ATOM 799 C CA . SER A 1 105 ? 23.885 -7.487 -23.741 1.00 72.88 105 SER A CA 1
ATOM 800 C C . SER A 1 105 ? 22.505 -8.134 -23.574 1.00 72.88 105 SER A C 1
ATOM 802 O O . SER A 1 105 ? 21.880 -7.998 -22.519 1.00 72.88 105 SER A O 1
ATOM 804 N N . ASP A 1 106 ? 22.038 -8.877 -24.577 1.00 76.44 106 ASP A N 1
ATOM 805 C CA . ASP A 1 106 ? 20.701 -9.486 -24.549 1.00 76.44 106 ASP A CA 1
ATOM 806 C C . ASP A 1 106 ? 20.482 -10.367 -23.295 1.00 76.44 106 ASP A C 1
ATOM 808 O O . ASP A 1 106 ? 19.444 -10.273 -22.640 1.00 76.44 106 ASP A O 1
ATOM 812 N N . LEU A 1 107 ? 21.504 -11.117 -22.854 1.00 81.62 107 LEU A N 1
ATOM 813 C CA . LEU A 1 107 ? 21.469 -11.895 -21.604 1.00 81.62 107 LEU A CA 1
ATOM 814 C C . LEU A 1 107 ? 21.447 -11.018 -20.335 1.00 81.62 107 LEU A C 1
ATOM 816 O O . LEU A 1 107 ? 20.813 -11.372 -19.341 1.00 81.62 107 LEU A O 1
ATOM 820 N N . ALA A 1 108 ? 22.133 -9.873 -20.334 1.00 85.44 108 ALA A N 1
ATOM 821 C CA . ALA A 1 108 ? 22.094 -8.952 -19.198 1.00 85.44 108 ALA A CA 1
ATOM 822 C C . ALA A 1 108 ? 20.697 -8.328 -19.044 1.00 85.44 108 ALA A C 1
ATOM 824 O O . ALA A 1 108 ? 20.185 -8.245 -17.928 1.00 85.44 108 ALA A O 1
ATOM 825 N N . ALA A 1 109 ? 20.023 -8.012 -20.156 1.00 86.81 109 ALA A N 1
ATOM 826 C CA . ALA A 1 109 ? 18.653 -7.501 -20.133 1.00 86.81 109 ALA A CA 1
ATOM 827 C C . ALA A 1 109 ? 17.658 -8.493 -19.502 1.00 86.81 109 ALA A C 1
ATOM 829 O O . ALA A 1 109 ? 16.729 -8.080 -18.804 1.00 86.81 109 ALA A O 1
ATOM 830 N N . VAL A 1 110 ? 17.872 -9.800 -19.686 1.00 88.75 110 VAL A N 1
ATOM 831 C CA . VAL A 1 110 ? 17.103 -10.863 -19.020 1.00 88.75 110 VAL A CA 1
ATOM 832 C C . VAL A 1 110 ? 17.267 -10.818 -17.499 1.00 88.75 110 VAL A C 1
ATOM 834 O O . VAL A 1 110 ? 16.273 -10.819 -16.760 1.00 88.75 110 VAL A O 1
ATOM 837 N N . ALA A 1 111 ? 18.513 -10.772 -17.022 1.00 90.00 111 ALA A N 1
ATOM 838 C CA . ALA A 1 111 ? 18.814 -10.726 -15.594 1.00 90.00 111 ALA A CA 1
ATOM 839 C C . ALA A 1 111 ? 18.268 -9.443 -14.946 1.00 90.00 111 ALA A C 1
ATOM 841 O O . ALA A 1 111 ? 17.633 -9.503 -13.890 1.00 90.00 111 ALA A O 1
ATOM 842 N N . GLU A 1 112 ? 18.442 -8.298 -15.607 1.00 91.75 112 GLU A N 1
ATOM 843 C CA . GLU A 1 112 ? 17.942 -7.000 -15.154 1.00 91.75 112 GLU A CA 1
ATOM 844 C C . GLU A 1 112 ? 16.414 -6.957 -15.098 1.00 91.75 112 GLU A C 1
ATOM 846 O O . GLU A 1 112 ? 15.852 -6.547 -14.083 1.00 91.75 112 GLU A O 1
ATOM 851 N N . LEU A 1 113 ? 15.720 -7.433 -16.140 1.00 92.25 113 LEU A N 1
ATOM 852 C CA . LEU A 1 113 ? 14.256 -7.480 -16.158 1.00 92.25 113 LEU A CA 1
ATOM 853 C C . LEU A 1 113 ? 13.714 -8.391 -15.051 1.00 92.25 113 LEU A C 1
ATOM 855 O O . LEU A 1 113 ? 12.753 -8.035 -14.363 1.00 92.25 113 LEU A O 1
ATOM 859 N N . THR A 1 114 ? 14.347 -9.549 -14.850 1.00 92.75 114 THR A N 1
ATOM 860 C CA . THR A 1 114 ? 13.975 -10.490 -13.787 1.00 92.75 114 THR A CA 1
ATOM 861 C C . THR A 1 114 ? 14.172 -9.860 -12.410 1.00 92.75 114 THR A C 1
ATOM 863 O O . THR A 1 114 ? 13.267 -9.914 -11.575 1.00 92.75 114 THR A O 1
ATOM 866 N N . GLY A 1 115 ? 15.316 -9.207 -12.181 1.00 93.06 115 GLY A N 1
ATOM 867 C CA . GLY A 1 115 ? 15.608 -8.480 -10.947 1.00 93.06 115 GLY A CA 1
ATOM 868 C C . GLY A 1 115 ? 14.624 -7.336 -10.693 1.00 93.06 115 GLY A C 1
ATOM 869 O O . GLY A 1 115 ? 14.073 -7.235 -9.597 1.00 93.06 115 GLY A O 1
ATOM 870 N N . LEU A 1 116 ? 14.333 -6.528 -11.716 1.00 94.56 116 LEU A N 1
ATOM 871 C CA . LEU A 1 116 ? 13.380 -5.419 -11.664 1.00 94.56 116 LEU A CA 1
ATOM 872 C C . LEU A 1 116 ? 11.983 -5.899 -11.245 1.00 94.56 116 LEU A C 1
ATOM 874 O O . LEU A 1 116 ? 11.393 -5.369 -10.302 1.00 94.56 116 LEU A O 1
ATOM 878 N N . VAL A 1 117 ? 11.460 -6.939 -11.905 1.00 95.06 117 VAL A N 1
ATOM 879 C CA . VAL A 1 117 ? 10.149 -7.523 -11.576 1.00 95.06 117 VAL A CA 1
ATOM 880 C C . VAL A 1 117 ? 10.163 -8.159 -10.186 1.00 95.06 117 VAL A C 1
ATOM 882 O O . VAL A 1 117 ? 9.214 -7.984 -9.418 1.00 95.06 117 VAL A O 1
ATOM 885 N N . HIS A 1 118 ? 11.241 -8.860 -9.826 1.00 94.25 118 HIS A N 1
ATOM 886 C CA . HIS A 1 118 ? 11.386 -9.478 -8.511 1.00 94.25 118 HIS A CA 1
ATOM 887 C C . HIS A 1 118 ? 11.363 -8.449 -7.379 1.00 94.25 118 HIS A C 1
ATOM 889 O O . HIS A 1 118 ? 10.739 -8.689 -6.346 1.00 94.25 118 HIS A O 1
ATOM 895 N N . GLN A 1 119 ? 12.021 -7.307 -7.562 1.00 93.38 119 GLN A N 1
ATOM 896 C CA . GLN A 1 119 ? 12.006 -6.229 -6.581 1.00 93.38 119 GLN A CA 1
ATOM 897 C C . GLN A 1 119 ? 10.657 -5.513 -6.530 1.00 93.38 119 GLN A C 1
ATOM 899 O O . GLN A 1 119 ? 10.222 -5.142 -5.440 1.00 93.38 119 GLN A O 1
ATOM 904 N N . TRP A 1 120 ? 9.986 -5.326 -7.672 1.00 95.25 120 TRP A N 1
ATOM 905 C CA . TRP A 1 120 ? 8.711 -4.609 -7.738 1.00 95.25 120 TRP A CA 1
ATOM 906 C C . TRP A 1 120 ? 7.539 -5.401 -7.147 1.00 95.25 120 TRP A C 1
ATOM 908 O O . TRP A 1 120 ? 6.661 -4.826 -6.506 1.00 95.25 120 TRP A O 1
ATOM 918 N N . ARG A 1 121 ? 7.531 -6.735 -7.290 1.00 92.88 121 ARG A N 1
ATOM 919 C CA . ARG A 1 121 ? 6.399 -7.598 -6.886 1.00 92.88 121 ARG A CA 1
ATOM 920 C C . ARG A 1 121 ? 6.026 -7.532 -5.400 1.00 92.88 121 ARG A C 1
ATOM 922 O O . ARG A 1 121 ? 4.967 -8.021 -5.030 1.00 92.88 121 ARG A O 1
ATOM 929 N N . ARG A 1 122 ? 6.893 -6.975 -4.546 1.00 89.88 122 ARG A N 1
ATOM 930 C CA . ARG A 1 122 ? 6.605 -6.773 -3.117 1.00 89.88 122 ARG A CA 1
ATOM 931 C C . ARG A 1 122 ? 5.716 -5.561 -2.852 1.00 89.88 122 ARG A C 1
ATOM 933 O O . ARG A 1 122 ? 5.052 -5.543 -1.828 1.00 89.88 122 ARG A O 1
ATOM 940 N N . PHE A 1 123 ? 5.705 -4.554 -3.729 1.00 90.88 123 PHE A N 1
ATOM 941 C CA . PHE A 1 123 ? 4.981 -3.307 -3.468 1.00 90.88 123 PHE A CA 1
ATOM 942 C C . PHE A 1 123 ? 3.472 -3.492 -3.333 1.00 90.88 123 PHE A C 1
ATOM 944 O O . PHE A 1 123 ? 2.947 -2.948 -2.375 1.00 90.88 123 PHE A O 1
ATOM 951 N N . PRO A 1 124 ? 2.782 -4.323 -4.139 1.00 84.31 124 PRO A N 1
ATOM 952 C CA . PRO A 1 124 ? 1.364 -4.612 -3.903 1.00 84.31 124 PRO A CA 1
ATOM 953 C C . PRO A 1 124 ? 1.057 -5.222 -2.523 1.00 84.31 124 PRO A C 1
ATOM 955 O O . PRO A 1 124 ? -0.100 -5.291 -2.134 1.00 84.31 124 PRO A O 1
ATOM 958 N N . LEU A 1 125 ? 2.077 -5.712 -1.805 1.00 80.62 125 LEU A N 1
ATOM 959 C CA . LEU A 1 125 ? 1.938 -6.308 -0.469 1.00 80.62 125 LEU A CA 1
ATOM 960 C C . LEU A 1 125 ? 2.192 -5.298 0.647 1.00 80.62 125 LEU A C 1
ATOM 962 O O . LEU A 1 125 ? 1.780 -5.509 1.782 1.00 80.62 125 LEU A O 1
ATOM 966 N N . LEU A 1 126 ? 2.958 -4.256 0.330 1.00 84.25 126 LEU A N 1
ATOM 967 C CA . LEU A 1 126 ? 3.435 -3.249 1.271 1.00 84.25 126 LEU A CA 1
ATOM 968 C C . LEU A 1 126 ? 2.638 -1.949 1.149 1.00 84.25 126 LEU A C 1
ATOM 970 O O . LEU A 1 126 ? 2.424 -1.275 2.152 1.00 84.25 126 LEU A O 1
ATOM 974 N N . ASP A 1 127 ? 2.227 -1.595 -0.069 1.00 89.44 127 ASP A N 1
ATOM 975 C CA . ASP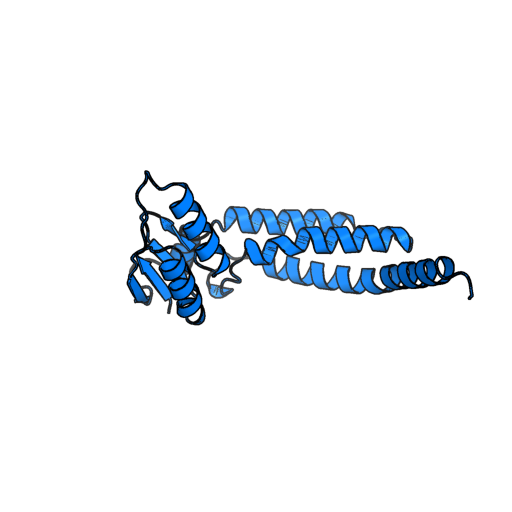 A 1 127 ? 1.431 -0.414 -0.373 1.00 89.44 127 ASP A CA 1
ATOM 976 C C . ASP A 1 127 ? -0.046 -0.810 -0.543 1.00 89.44 127 ASP A C 1
ATOM 978 O O . ASP A 1 127 ? -0.370 -1.560 -1.468 1.00 89.44 127 ASP A O 1
ATOM 982 N N . PRO A 1 128 ? -0.955 -0.297 0.305 1.00 87.69 128 PRO A N 1
ATOM 983 C CA . PRO A 1 128 ? -2.394 -0.468 0.140 1.00 87.69 128 PRO A CA 1
ATOM 984 C C . PRO A 1 128 ? -3.007 0.446 -0.938 1.00 87.69 128 PRO A C 1
ATOM 986 O O . PRO A 1 128 ? -4.224 0.634 -0.941 1.00 87.69 128 PRO A O 1
ATOM 989 N N . ASP A 1 129 ? -2.183 1.032 -1.811 1.00 90.31 129 ASP A N 1
ATOM 990 C CA . ASP A 1 129 ? -2.532 1.960 -2.896 1.00 90.31 129 ASP A CA 1
ATOM 991 C C . ASP A 1 129 ? -3.187 3.260 -2.409 1.00 90.31 129 ASP A C 1
ATOM 993 O O . ASP A 1 129 ? -4.046 3.828 -3.077 1.00 90.31 129 ASP A O 1
ATOM 997 N N . LEU A 1 130 ? -2.818 3.715 -1.203 1.00 91.56 130 LEU A N 1
ATOM 998 C CA . LEU A 1 130 ? -3.503 4.794 -0.479 1.00 91.56 130 LEU A CA 1
ATOM 999 C C . LEU A 1 130 ? -3.77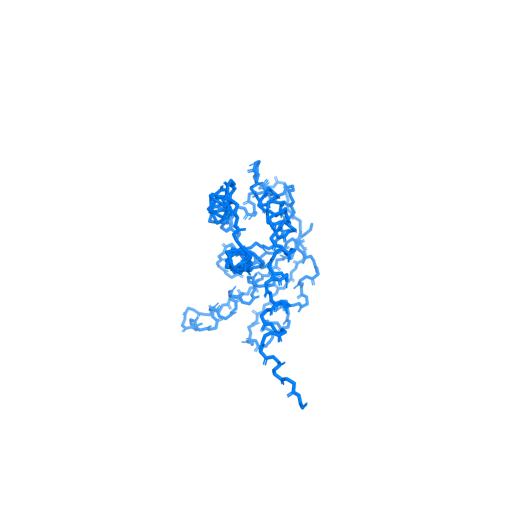1 6.036 -1.359 1.00 91.56 130 LEU A C 1
ATOM 1001 O O . LEU A 1 130 ? -2.876 6.472 -2.086 1.00 91.56 130 LEU A O 1
ATOM 1005 N N . PRO A 1 131 ? -4.953 6.679 -1.231 1.00 90.94 131 PRO A N 1
ATOM 1006 C CA . PRO A 1 131 ? -5.269 7.897 -1.975 1.00 90.94 131 PRO A CA 1
ATOM 1007 C C . PRO A 1 131 ? -4.183 8.967 -1.827 1.00 90.94 131 PRO A C 1
ATOM 1009 O O . PRO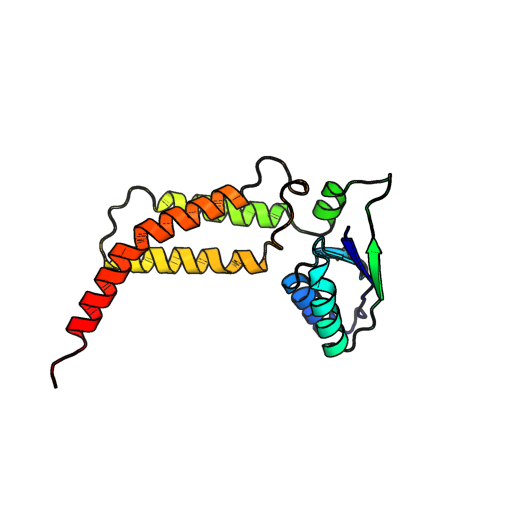 A 1 131 ? -3.733 9.258 -0.714 1.00 90.94 131 PRO A O 1
ATOM 1012 N N . ALA A 1 132 ? -3.776 9.576 -2.943 1.00 91.00 132 ALA A N 1
ATOM 1013 C CA . ALA A 1 132 ? -2.640 10.496 -2.989 1.00 91.00 132 ALA A CA 1
ATOM 1014 C C . ALA A 1 132 ? -2.802 11.705 -2.052 1.00 91.00 132 ALA A C 1
ATOM 1016 O O . ALA A 1 132 ? -1.825 12.183 -1.480 1.00 91.00 132 ALA A O 1
ATOM 1017 N N . GLU A 1 133 ? -4.033 12.171 -1.842 1.00 91.38 133 GLU A N 1
ATOM 1018 C CA . GLU A 1 133 ? -4.374 13.258 -0.923 1.00 91.38 133 GLU A CA 1
ATOM 1019 C C . GLU A 1 133 ? -4.129 12.927 0.560 1.00 91.38 133 GLU A C 1
ATOM 1021 O O . GLU A 1 133 ? -4.095 13.829 1.399 1.00 91.38 133 GLU A O 1
ATOM 1026 N N . LEU A 1 134 ? -3.957 11.646 0.897 1.00 92.75 134 LEU A N 1
ATOM 1027 C CA . LEU A 1 134 ? -3.668 11.176 2.251 1.00 92.75 134 LEU A CA 1
ATOM 1028 C C . LEU A 1 134 ? -2.173 10.963 2.505 1.00 92.75 134 LEU A C 1
ATOM 1030 O O . LEU A 1 134 ? -1.771 10.737 3.649 1.00 92.75 134 LEU A O 1
ATOM 1034 N N . LEU A 1 135 ? -1.356 11.034 1.456 1.00 94.00 135 LEU A N 1
ATOM 1035 C CA . LEU A 1 135 ? 0.075 10.792 1.531 1.00 94.00 135 LEU A CA 1
ATOM 1036 C C . LEU A 1 135 ? 0.842 12.091 1.826 1.00 94.00 135 LEU A C 1
ATOM 1038 O O . LEU A 1 135 ? 0.418 13.182 1.438 1.00 94.00 135 LEU A O 1
ATOM 1042 N N . PRO A 1 136 ? 1.999 12.008 2.507 1.00 92.31 136 PRO A N 1
ATOM 1043 C CA . PRO A 1 136 ? 2.866 13.161 2.693 1.00 92.31 136 PRO A CA 1
ATOM 1044 C C . PRO A 1 136 ? 3.335 13.740 1.353 1.00 92.31 136 PRO A C 1
ATOM 1046 O O . PRO A 1 136 ? 3.470 13.020 0.362 1.00 92.31 136 PRO A O 1
ATOM 1049 N N . ALA A 1 137 ? 3.696 15.025 1.355 1.00 89.81 137 ALA A N 1
ATOM 1050 C CA . ALA A 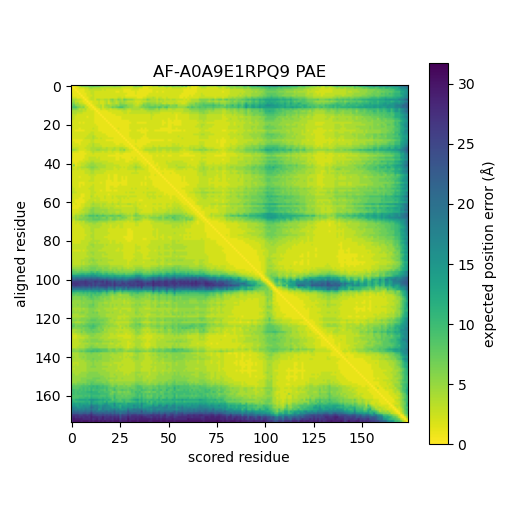1 137 ? 4.301 15.669 0.194 1.00 89.81 137 ALA A CA 1
ATOM 1051 C C . ALA A 1 137 ? 5.533 14.894 -0.320 1.00 89.81 137 ALA A C 1
ATOM 1053 O O . ALA A 1 137 ? 6.237 14.208 0.436 1.00 89.81 137 ALA A O 1
ATOM 1054 N N . SER A 1 138 ? 5.789 15.012 -1.626 1.00 90.88 138 SER A N 1
ATOM 1055 C CA . SER A 1 138 ? 6.904 14.340 -2.307 1.00 90.88 138 SER A CA 1
ATOM 1056 C C . SER A 1 138 ? 6.919 12.825 -2.054 1.00 90.88 138 SER A C 1
ATOM 1058 O O . SER A 1 138 ? 7.950 12.250 -1.689 1.00 90.88 138 SER A O 1
ATOM 1060 N N . TRP A 1 139 ? 5.756 12.175 -2.158 1.00 95.00 139 TRP A N 1
ATOM 1061 C CA . TRP A 1 139 ? 5.651 10.723 -2.032 1.00 95.00 139 TRP A CA 1
ATOM 1062 C C . TRP A 1 139 ? 6.351 10.023 -3.211 1.00 95.00 139 TRP A C 1
ATOM 1064 O O . TRP A 1 139 ? 6.045 10.333 -4.364 1.00 95.00 139 TRP A O 1
ATOM 1074 N N . PRO A 1 140 ? 7.281 9.080 -2.966 1.00 95.56 140 PRO A N 1
ATOM 1075 C CA . PRO A 1 140 ? 8.094 8.488 -4.027 1.00 95.56 140 PRO A CA 1
ATOM 1076 C C . PRO A 1 140 ? 7.353 7.428 -4.852 1.00 95.56 140 PRO A C 1
ATOM 1078 O O . PRO A 1 140 ? 7.855 7.045 -5.903 1.00 95.56 140 PRO A O 1
ATOM 1081 N N . GLY A 1 141 ? 6.178 6.955 -4.410 1.00 93.81 141 GLY A N 1
ATOM 1082 C CA . GLY A 1 141 ? 5.469 5.838 -5.047 1.00 93.81 141 GLY A CA 1
ATOM 1083 C C . GLY A 1 141 ? 5.160 6.067 -6.530 1.00 93.81 141 GLY A C 1
ATOM 1084 O O . GLY A 1 141 ? 5.397 5.184 -7.352 1.00 93.81 141 GLY A O 1
ATOM 1085 N N . VAL A 1 142 ? 4.735 7.282 -6.900 1.00 92.19 142 VAL A N 1
ATOM 1086 C CA . VAL A 1 142 ? 4.452 7.637 -8.303 1.00 92.19 142 VAL A CA 1
ATOM 1087 C C . VAL A 1 142 ? 5.723 7.601 -9.150 1.00 92.19 142 VAL A C 1
ATOM 1089 O O . VAL A 1 142 ? 5.734 6.979 -10.210 1.00 92.19 142 VAL A O 1
ATOM 1092 N N . ALA A 1 143 ? 6.807 8.218 -8.671 1.00 94.31 143 ALA A N 1
ATOM 1093 C CA . ALA A 1 143 ? 8.089 8.213 -9.372 1.00 94.31 143 ALA A CA 1
ATOM 1094 C C . ALA A 1 143 ? 8.637 6.783 -9.516 1.00 94.31 143 ALA A C 1
ATOM 1096 O O . ALA A 1 143 ? 9.098 6.398 -10.585 1.00 94.31 143 ALA A O 1
ATOM 1097 N N . ALA A 1 144 ? 8.519 5.963 -8.470 1.00 95.94 144 ALA A N 1
ATOM 1098 C CA . ALA A 1 144 ? 8.924 4.564 -8.498 1.00 95.94 144 ALA A CA 1
ATOM 1099 C C . ALA A 1 144 ? 8.127 3.751 -9.531 1.00 95.94 144 ALA A C 1
ATOM 1101 O O . ALA A 1 144 ? 8.722 3.005 -10.308 1.00 95.94 144 ALA A O 1
ATOM 1102 N N . ALA A 1 145 ? 6.804 3.932 -9.600 1.00 94.25 145 ALA A N 1
ATOM 1103 C CA . ALA A 1 145 ? 5.953 3.251 -10.577 1.00 94.25 145 ALA A CA 1
ATOM 1104 C C . ALA A 1 145 ? 6.261 3.674 -12.018 1.00 94.25 145 ALA A C 1
ATOM 1106 O O . ALA A 1 145 ? 6.317 2.828 -12.913 1.00 94.25 145 ALA A O 1
ATOM 1107 N N . GLN A 1 146 ? 6.516 4.966 -12.236 1.00 95.06 146 GLN A N 1
ATOM 1108 C CA . GLN A 1 146 ? 6.947 5.489 -13.531 1.00 95.06 146 GLN A CA 1
ATOM 1109 C C . GLN A 1 146 ? 8.280 4.871 -13.956 1.00 95.06 146 GLN A C 1
ATOM 1111 O O . GLN A 1 146 ? 8.359 4.285 -15.037 1.00 95.06 146 GLN A O 1
ATOM 1116 N N . ARG A 1 147 ? 9.292 4.896 -13.080 1.00 95.50 147 ARG A N 1
ATOM 1117 C CA . ARG A 1 147 ? 10.609 4.317 -13.378 1.00 95.50 147 ARG A CA 1
ATOM 1118 C C . ARG A 1 147 ? 10.551 2.812 -13.613 1.00 95.50 147 ARG A C 1
ATOM 1120 O O . ARG A 1 147 ? 11.176 2.320 -14.550 1.00 95.50 147 ARG A O 1
ATOM 1127 N N . PHE A 1 148 ? 9.745 2.079 -12.844 1.00 95.62 148 PHE A N 1
ATOM 1128 C CA . PHE A 1 148 ? 9.479 0.665 -13.115 1.00 95.62 148 PHE A CA 1
ATOM 1129 C C . PHE A 1 148 ? 8.911 0.454 -14.526 1.00 95.62 148 PHE A C 1
ATOM 1131 O O . PHE A 1 148 ? 9.389 -0.412 -15.261 1.00 95.62 148 PHE A O 1
ATOM 1138 N N . GLY A 1 149 ? 7.910 1.248 -14.917 1.00 94.88 149 GLY A N 1
ATOM 1139 C CA . GLY A 1 149 ? 7.292 1.178 -16.241 1.00 94.88 149 GLY A CA 1
ATOM 1140 C C . GLY A 1 149 ? 8.277 1.461 -17.378 1.00 94.88 149 GLY A C 1
ATOM 1141 O O . GLY A 1 149 ? 8.335 0.689 -18.337 1.00 94.88 149 GLY A O 1
ATOM 1142 N N . GLU A 1 150 ? 9.075 2.522 -17.247 1.00 94.38 150 GLU A N 1
ATOM 1143 C CA . GLU A 1 150 ? 10.114 2.918 -18.208 1.00 94.38 150 GLU A CA 1
ATOM 1144 C C . GLU A 1 150 ? 11.146 1.805 -18.421 1.00 94.38 150 GLU A C 1
ATOM 1146 O O . GLU A 1 150 ? 11.371 1.358 -19.550 1.00 94.38 150 GLU A O 1
ATOM 1151 N N . LEU A 1 151 ? 11.736 1.307 -17.333 1.00 93.06 151 LEU A N 1
ATOM 1152 C CA . LEU A 1 151 ? 12.767 0.272 -17.387 1.00 93.06 151 LEU A CA 1
ATOM 1153 C C . LEU A 1 151 ? 12.215 -1.047 -17.914 1.00 93.06 151 LEU A C 1
ATOM 1155 O O . LEU A 1 151 ? 12.828 -1.681 -18.772 1.00 93.06 151 LEU A O 1
ATOM 1159 N N . ARG A 1 152 ? 11.017 -1.443 -17.471 1.00 93.69 152 ARG A N 1
ATOM 1160 C CA . ARG A 1 152 ? 10.357 -2.647 -17.976 1.00 93.69 152 ARG A CA 1
ATOM 1161 C C . ARG A 1 152 ? 10.099 -2.551 -19.478 1.00 93.69 152 ARG A C 1
ATOM 1163 O O . ARG A 1 152 ? 10.290 -3.537 -20.185 1.00 93.69 152 ARG A O 1
ATOM 1170 N N . ALA A 1 153 ? 9.663 -1.394 -19.976 1.00 92.62 153 ALA A N 1
ATOM 1171 C CA . ALA A 1 153 ? 9.439 -1.191 -21.405 1.00 92.62 153 ALA A CA 1
ATOM 1172 C C . ALA A 1 153 ? 10.747 -1.283 -22.206 1.00 92.62 153 ALA A C 1
ATOM 1174 O O . ALA A 1 153 ? 10.762 -1.945 -23.245 1.00 92.62 153 ALA A O 1
ATOM 1175 N N . ARG A 1 154 ? 11.832 -0.685 -21.692 1.00 90.75 154 ARG A N 1
ATOM 1176 C CA . ARG A 1 154 ? 13.176 -0.715 -22.289 1.00 90.75 154 ARG A CA 1
ATOM 1177 C C . ARG A 1 154 ? 13.750 -2.132 -22.366 1.00 90.75 154 ARG A C 1
ATOM 1179 O O . ARG A 1 154 ? 14.220 -2.540 -23.421 1.00 90.75 154 ARG A O 1
ATOM 1186 N N . LEU A 1 155 ? 13.693 -2.881 -21.265 1.00 90.25 155 LEU A N 1
ATOM 1187 C CA . LEU A 1 155 ? 14.349 -4.188 -21.128 1.00 90.25 155 LEU A CA 1
ATOM 1188 C C . LEU A 1 155 ? 13.579 -5.337 -21.786 1.00 90.25 155 LEU A C 1
ATOM 1190 O O . LEU A 1 155 ? 14.174 -6.348 -22.150 1.00 90.25 155 LEU A O 1
ATOM 1194 N N . ARG A 1 156 ? 12.260 -5.196 -21.968 1.00 90.62 156 ARG A N 1
ATOM 1195 C CA . ARG A 1 156 ? 11.408 -6.266 -22.510 1.00 90.62 156 ARG A CA 1
ATOM 1196 C C . ARG A 1 156 ? 11.821 -6.722 -23.910 1.00 90.62 156 ARG A C 1
ATOM 1198 O O . ARG A 1 156 ? 11.766 -7.916 -24.169 1.00 90.62 156 ARG A O 1
ATOM 1205 N N . GLY A 1 157 ? 12.180 -5.797 -24.801 1.00 88.88 157 GLY A N 1
ATOM 1206 C CA . GLY A 1 157 ? 12.556 -6.129 -26.181 1.00 88.88 157 GLY A CA 1
ATOM 1207 C C . GLY A 1 157 ? 13.813 -7.005 -26.249 1.00 88.88 157 GLY A C 1
ATOM 1208 O O . GLY A 1 157 ? 13.712 -8.139 -26.711 1.00 88.88 157 GLY A O 1
ATOM 1209 N N . PRO A 1 158 ? 14.961 -6.524 -25.735 1.00 87.81 158 PRO A N 1
ATOM 1210 C CA . PRO A 1 158 ? 16.205 -7.297 -25.711 1.00 87.81 158 PRO A CA 1
ATOM 1211 C C . PRO A 1 158 ? 16.080 -8.626 -24.957 1.00 87.81 158 PRO A C 1
ATOM 1213 O O . PRO A 1 158 ? 16.570 -9.648 -25.426 1.00 87.81 158 PRO A O 1
ATOM 1216 N N . ALA A 1 159 ? 15.359 -8.643 -23.828 1.00 87.62 159 ALA A N 1
ATOM 1217 C CA . ALA A 1 159 ? 15.123 -9.878 -23.089 1.00 87.62 159 ALA A CA 1
ATOM 1218 C C . ALA A 1 159 ? 14.345 -10.907 -23.930 1.00 87.62 159 ALA A C 1
ATOM 1220 O O . ALA A 1 159 ? 14.744 -12.064 -23.989 1.00 87.62 159 ALA A O 1
ATOM 1221 N N . MET A 1 160 ? 13.266 -10.499 -24.611 1.00 88.12 160 MET A N 1
ATOM 1222 C CA . MET A 1 160 ? 12.483 -11.423 -25.442 1.00 88.12 160 MET A CA 1
ATOM 1223 C C . MET A 1 160 ? 13.303 -11.970 -26.616 1.00 88.12 160 MET A C 1
ATOM 1225 O O . MET A 1 160 ? 13.254 -13.166 -26.877 1.00 88.12 160 MET A O 1
ATOM 1229 N N . ALA A 1 161 ? 14.109 -11.121 -27.261 1.00 87.69 161 ALA A N 1
ATOM 1230 C CA . ALA A 1 161 ? 14.987 -11.538 -28.353 1.00 87.69 161 ALA A CA 1
ATOM 1231 C C . ALA A 1 161 ? 15.996 -12.612 -27.910 1.00 87.69 161 ALA A C 1
ATOM 1233 O O . ALA A 1 161 ? 16.209 -13.589 -28.627 1.00 87.69 161 ALA A O 1
ATOM 1234 N N . TRP A 1 162 ? 16.569 -12.475 -26.707 1.00 88.31 162 TRP A N 1
ATOM 1235 C CA . TRP A 1 162 ? 17.430 -13.508 -26.129 1.00 88.31 162 TRP A CA 1
ATOM 1236 C C . TRP A 1 162 ? 16.694 -14.841 -25.938 1.00 88.31 162 TRP A C 1
ATOM 1238 O O . TRP A 1 162 ? 17.230 -15.901 -26.266 1.00 88.31 162 TRP A O 1
ATOM 1248 N N . TRP A 1 163 ? 15.469 -14.788 -25.405 1.00 86.00 163 TRP A N 1
ATOM 1249 C CA . TRP A 1 163 ? 14.648 -15.975 -25.158 1.00 86.00 163 TRP A CA 1
ATOM 1250 C C . TRP A 1 163 ? 14.300 -16.705 -26.453 1.00 86.00 163 TRP A C 1
ATOM 1252 O O . TRP A 1 163 ? 14.522 -17.908 -26.542 1.00 86.00 163 TRP A O 1
ATOM 1262 N N . GLU A 1 164 ? 13.831 -15.974 -27.464 1.00 88.56 164 GLU A N 1
ATOM 1263 C CA . GLU A 1 164 ? 13.491 -16.525 -28.780 1.00 88.56 164 GLU A CA 1
ATOM 1264 C C . GLU A 1 164 ? 14.711 -17.173 -29.454 1.00 88.56 164 GLU A C 1
ATOM 1266 O O . GLU A 1 164 ? 14.611 -18.282 -29.981 1.00 88.56 164 GLU A O 1
ATOM 1271 N N . ALA A 1 165 ? 15.881 -16.525 -29.393 1.00 86.94 165 ALA A N 1
ATOM 1272 C CA . ALA A 1 165 ? 17.124 -17.084 -29.925 1.00 86.94 165 ALA A CA 1
ATOM 1273 C C . ALA A 1 165 ? 17.528 -18.380 -29.202 1.00 86.94 165 ALA A C 1
ATOM 1275 O O . ALA A 1 165 ? 17.894 -19.364 -29.842 1.00 86.94 165 ALA A O 1
ATOM 1276 N N . THR A 1 166 ? 17.405 -18.403 -27.873 1.00 86.06 166 THR A N 1
ATOM 1277 C CA . THR A 1 166 ? 17.756 -19.571 -27.054 1.00 86.06 166 THR A CA 1
ATOM 1278 C C . THR A 1 166 ? 16.780 -20.735 -27.273 1.00 86.06 166 THR A C 1
ATOM 1280 O O . THR A 1 166 ? 17.200 -21.88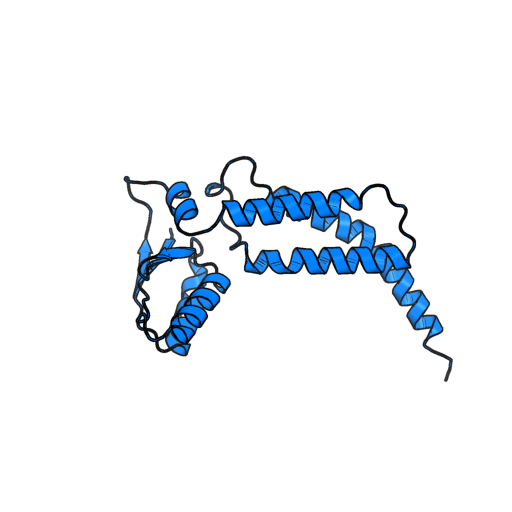7 -27.345 1.00 86.06 166 THR A O 1
ATOM 1283 N N . GLU A 1 167 ? 15.478 -20.467 -27.420 1.00 82.88 167 GLU A N 1
ATOM 1284 C CA . GLU A 1 167 ? 14.472 -21.495 -27.733 1.00 82.88 167 GLU A CA 1
ATOM 1285 C C . GLU A 1 167 ? 14.687 -22.116 -29.120 1.00 82.88 167 GLU A C 1
ATOM 1287 O O . GLU A 1 167 ? 14.568 -23.335 -29.276 1.00 82.88 167 GLU A O 1
ATOM 1292 N N . ALA A 1 168 ? 15.067 -21.310 -30.116 1.00 80.94 168 ALA A N 1
ATOM 1293 C CA . ALA A 1 168 ? 15.396 -21.801 -31.453 1.00 80.94 168 ALA A CA 1
ATOM 1294 C C . ALA A 1 168 ? 16.626 -22.730 -31.452 1.00 80.94 168 ALA A C 1
ATOM 1296 O O . ALA A 1 168 ? 16.646 -23.718 -32.183 1.00 80.94 168 ALA A O 1
ATOM 1297 N N . GLU A 1 169 ? 17.629 -22.459 -30.612 1.00 78.19 169 GLU A N 1
ATOM 1298 C CA . GLU A 1 169 ? 18.806 -23.327 -30.443 1.00 78.19 169 GLU A CA 1
ATOM 1299 C C . GLU A 1 169 ? 18.491 -24.630 -29.687 1.00 78.19 169 GLU A C 1
ATOM 1301 O O . GLU A 1 169 ? 19.097 -25.669 -29.954 1.00 78.19 169 GLU A O 1
ATOM 1306 N N . LEU A 1 170 ? 17.533 -24.591 -28.755 1.00 75.31 170 LEU A N 1
ATOM 1307 C CA . LEU A 1 170 ? 17.115 -25.736 -27.936 1.00 75.31 170 LEU A CA 1
ATOM 1308 C C . LEU A 1 170 ? 16.089 -26.651 -28.612 1.00 75.31 170 LEU A C 1
ATOM 1310 O O . LEU A 1 170 ? 15.786 -27.711 -28.062 1.00 75.31 170 LEU A O 1
ATOM 1314 N N . THR A 1 171 ? 15.578 -26.274 -29.786 1.00 61.84 171 THR A N 1
ATOM 1315 C CA . THR A 1 171 ? 14.687 -27.106 -30.604 1.00 61.84 171 THR A CA 1
ATOM 1316 C C . THR A 1 171 ? 15.490 -27.737 -31.755 1.00 61.84 171 THR A C 1
ATOM 1318 O O . THR A 1 171 ? 15.428 -27.246 -32.883 1.00 61.84 171 THR A O 1
ATOM 1321 N N . PRO A 1 172 ? 16.302 -28.793 -31.527 1.00 53.19 172 PRO A N 1
ATOM 1322 C CA . PRO A 1 172 ? 16.895 -29.538 -32.630 1.00 53.19 172 PRO A CA 1
ATOM 1323 C C . PRO A 1 172 ? 15.763 -30.206 -33.420 1.00 53.19 172 PRO A C 1
ATOM 1325 O O . PRO A 1 172 ? 14.860 -30.787 -32.824 1.00 53.19 172 PRO A O 1
ATOM 1328 N N . GLY A 1 173 ? 15.801 -30.066 -34.747 1.00 61.91 173 GLY A N 1
ATOM 1329 C CA . GLY A 1 173 ? 14.752 -30.553 -35.640 1.00 61.91 173 GLY A CA 1
ATOM 1330 C C . GLY A 1 173 ? 14.369 -32.015 -35.395 1.00 61.91 173 GLY A C 1
ATOM 1331 O O . GLY A 1 173 ? 15.246 -32.857 -35.191 1.00 61.91 173 GLY A O 1
ATOM 1332 N N . ASP A 1 174 ? 13.056 -32.260 -35.426 1.00 44.03 174 ASP A N 1
ATOM 1333 C CA . ASP A 1 174 ? 12.436 -33.583 -35.581 1.00 44.03 174 ASP A CA 1
ATOM 1334 C C . ASP A 1 174 ? 12.946 -34.316 -36.836 1.00 44.03 174 ASP A C 1
ATOM 1336 O O . ASP A 1 174 ? 13.100 -33.661 -37.899 1.00 44.03 174 ASP A O 1
#

Solvent-accessible surface area (backbone atoms only — not comparable to full-atom values): 9871 Å² total; per-residue (Å²): 104,31,36,39,34,46,45,66,65,63,84,86,44,52,69,59,43,50,52,49,54,50,52,37,37,71,58,36,34,28,43,73,51,97,30,34,33,37,23,74,54,72,80,38,55,61,59,50,51,55,50,31,58,76,69,71,48,71,65,49,78,50,79,46,70,83,60,96,71,78,49,68,43,59,49,44,64,58,23,39,68,55,69,60,50,48,49,55,33,52,49,51,46,55,63,53,57,72,61,62,90,64,87,62,52,41,70,49,22,40,55,52,45,51,51,51,51,62,64,53,69,51,46,78,68,69,46,68,74,69,60,72,92,48,50,65,83,90,60,49,60,63,60,38,53,50,52,51,52,54,52,50,62,64,30,47,57,45,22,50,54,41,50,55,55,51,52,58,69,72,55,74,83,131

Foldseek 3Di:
DKKKKQWDDDPVPVVLVVQLVQQCLLLLWFDLPPRIIMHPDPVSPVSNVVSCVVSVIDMDIDDDDDDPPDDLLRVCVNRAVLVVLQVLLVVLVVVLVVVPPDPDQLVRLQVSLVVLCVSPVCNSSRDSVDDPVSHDPPRSPVVSVVSSVVSNVVSVVSPVVVVVVVVVVVCDDD

Radius of gyration: 21.38 Å; Cα contacts (8 Å, |Δi|>4): 178; chains: 1; bounding box: 44×52×59 Å

pLDDT: mean 90.7, std 8.55, range [44.03, 97.69]

Secondary structure (DSSP, 8-state):
-EEEEEE---TT-HHHHHHHHHHHHHTT-EEEETTEEEES-GGGHHHHHHHHHHTT--EEEEEE---SSS-HHHHHHHHS-HHHHHHHHHHHHHHHHTTTT----HHHHHHHHHHHHHHHTTHHHH-----GGGSPSS-THHHHHHHHHHHHHHHHHHHHHHHHHHHHHH----

Mean predicted aligned error: 5.84 Å

Sequence (174 aa):
RWIVLLASVPERDRHLRYAMANGLGWAGFGTLGNGTWLSPWLGQEGTAVELLNGLGVEATSFRAEVGNLGSPTGLVAQAWDLPELRHAYTRFLTDVDLLDGQSSSDLAAVAELTGLVHQWRRFPLLDPDLPAELLPASWPGVAAAQRFGELRARLRGPAMAWWEATEAELTPGD